Protein AF-M3FZI9-F1 (afdb_monomer_lite)

Radius of gyration: 17.14 Å; chains: 1; bounding box: 46×35×49 Å

Foldseek 3Di:
DDALVVLCVLCVVLLVVLCVQCVVVVNPNVSSVVSLVVVLVVDDVVSLVSLVVYDQRDDDDPSSSVSSNVSSVVSPVVVVVVVVVVVVPPDDDDDDD

Structure (mmCIF, N/CA/C/O backbone):
data_AF-M3FZI9-F1
#
_entry.id   AF-M3FZI9-F1
#
loop_
_atom_site.group_PDB
_atom_site.id
_atom_site.type_symbol
_atom_site.label_atom_id
_atom_site.label_alt_id
_atom_site.label_comp_id
_atom_site.label_asym_id
_atom_site.label_entity_id
_atom_site.label_seq_id
_atom_site.pdbx_PDB_ins_code
_atom_site.Cartn_x
_atom_site.Cartn_y
_atom_site.Cartn_z
_atom_site.occupancy
_atom_site.B_iso_or_equiv
_atom_site.auth_seq_id
_atom_site.auth_comp_id
_atom_site.auth_asym_id
_atom_site.auth_atom_id
_atom_site.pdbx_PDB_model_num
ATOM 1 N N . MET A 1 1 ? 2.509 10.772 21.731 1.00 49.94 1 MET A N 1
ATOM 2 C CA . MET A 1 1 ? 1.705 11.317 20.617 1.00 49.94 1 MET A CA 1
ATOM 3 C C . MET A 1 1 ? 2.011 10.533 19.357 1.00 49.94 1 MET A C 1
ATOM 5 O O . MET A 1 1 ? 3.160 10.507 18.928 1.00 49.94 1 MET A O 1
ATOM 9 N N . ALA A 1 2 ? 1.006 9.835 18.842 1.00 48.03 2 ALA A N 1
ATOM 10 C CA . ALA A 1 2 ? 1.057 9.029 17.628 1.00 48.03 2 ALA A CA 1
ATOM 11 C C . ALA A 1 2 ? 1.279 9.952 16.405 1.00 48.03 2 ALA A C 1
ATOM 13 O O . ALA A 1 2 ? 0.469 10.840 16.154 1.00 48.03 2 ALA A O 1
ATOM 14 N N . LYS A 1 3 ? 2.411 9.823 15.692 1.00 52.09 3 LYS A N 1
ATOM 15 C CA . LYS A 1 3 ? 2.776 10.694 14.550 1.00 52.09 3 LYS A CA 1
ATOM 16 C C . LYS A 1 3 ? 2.388 10.057 13.214 1.00 52.09 3 LYS A C 1
ATOM 18 O O . LYS A 1 3 ? 2.654 8.880 13.011 1.00 52.09 3 LYS A O 1
ATOM 23 N N . ALA A 1 4 ? 1.881 10.846 12.264 1.00 54.62 4 ALA A N 1
ATOM 24 C CA . ALA A 1 4 ? 1.564 10.404 10.894 1.00 54.62 4 ALA A CA 1
ATOM 25 C C . ALA A 1 4 ? 2.741 9.694 10.183 1.00 54.62 4 ALA A C 1
ATOM 27 O O . ALA A 1 4 ? 2.549 8.818 9.344 1.00 54.62 4 ALA A O 1
ATOM 28 N N . THR A 1 5 ? 3.981 10.003 10.568 1.00 54.06 5 THR A N 1
ATOM 29 C CA . THR A 1 5 ? 5.189 9.322 10.081 1.00 54.06 5 THR A CA 1
ATOM 30 C C . THR A 1 5 ? 5.213 7.828 10.429 1.00 54.06 5 THR A C 1
ATOM 32 O O . THR A 1 5 ? 5.742 7.037 9.656 1.00 54.06 5 THR A O 1
ATOM 35 N N . GLN A 1 6 ? 4.607 7.407 11.546 1.00 61.28 6 GLN A N 1
ATOM 36 C CA . GLN A 1 6 ? 4.511 5.990 11.920 1.00 61.28 6 GLN A CA 1
ATOM 37 C C . GLN A 1 6 ? 3.573 5.209 10.997 1.00 61.28 6 GLN A C 1
ATOM 39 O O . GLN A 1 6 ? 3.896 4.079 10.647 1.00 61.28 6 GLN A O 1
ATOM 44 N N . VAL A 1 7 ? 2.490 5.823 10.512 1.00 59.00 7 VAL A N 1
ATOM 45 C CA . VAL A 1 7 ? 1.630 5.229 9.470 1.00 59.00 7 VAL A CA 1
ATOM 46 C C . VAL A 1 7 ? 2.435 4.979 8.200 1.00 59.00 7 VAL A C 1
ATOM 48 O O . VAL A 1 7 ? 2.368 3.898 7.622 1.00 59.00 7 VAL A O 1
ATOM 51 N N . LYS A 1 8 ? 3.286 5.940 7.821 1.00 59.25 8 LYS A N 1
ATOM 52 C CA . LYS A 1 8 ? 4.192 5.798 6.678 1.00 59.25 8 LYS A CA 1
ATOM 53 C C . LYS A 1 8 ? 5.211 4.668 6.865 1.00 59.25 8 LYS A C 1
ATOM 55 O O . LYS A 1 8 ? 5.615 4.078 5.876 1.00 59.25 8 LYS A O 1
ATOM 60 N N . HIS A 1 9 ? 5.614 4.337 8.092 1.00 67.19 9 HIS A N 1
ATOM 61 C CA . HIS A 1 9 ? 6.491 3.188 8.354 1.00 67.19 9 HIS A CA 1
ATOM 62 C C . HIS A 1 9 ? 5.742 1.851 8.330 1.00 67.19 9 HIS A C 1
ATOM 64 O O . HIS A 1 9 ? 6.261 0.887 7.775 1.00 67.19 9 HIS A O 1
ATOM 70 N N . ILE A 1 10 ? 4.523 1.802 8.874 1.00 65.62 10 ILE A N 1
ATOM 71 C CA . ILE A 1 10 ? 3.685 0.592 8.888 1.00 65.62 10 ILE A CA 1
ATOM 72 C C . ILE A 1 10 ? 3.254 0.218 7.464 1.00 65.62 10 ILE A C 1
ATOM 74 O O . ILE A 1 10 ? 3.352 -0.937 7.065 1.00 65.62 10 ILE A O 1
ATOM 78 N N . LEU A 1 11 ? 2.814 1.205 6.681 1.00 72.44 11 LEU A N 1
ATOM 79 C CA . LEU A 1 11 ? 2.317 1.003 5.317 1.00 72.44 11 LEU A CA 1
ATOM 80 C C . LEU A 1 11 ? 3.402 1.152 4.248 1.00 72.44 11 LEU A C 1
ATOM 82 O O . LEU A 1 11 ? 3.221 0.710 3.115 1.00 72.44 11 LEU A O 1
ATOM 86 N N . GLY A 1 12 ? 4.537 1.759 4.595 1.00 75.38 12 GLY A N 1
ATOM 87 C CA . GLY A 1 12 ? 5.611 2.059 3.653 1.00 75.38 12 GLY A CA 1
ATOM 88 C C . GLY A 1 12 ? 6.229 0.809 3.055 1.00 75.38 12 GLY A C 1
ATOM 89 O O . GLY A 1 12 ? 6.422 0.769 1.847 1.00 75.38 12 GLY A O 1
ATOM 90 N N . ALA A 1 13 ? 6.483 -0.226 3.860 1.00 78.94 13 ALA A N 1
ATOM 91 C CA . ALA A 1 13 ? 7.035 -1.486 3.3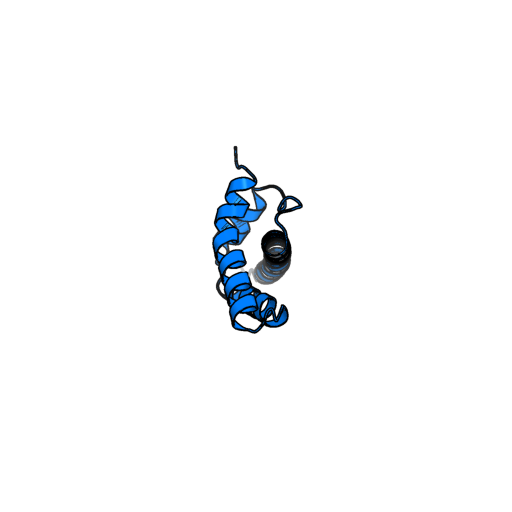57 1.00 78.94 13 ALA A CA 1
ATOM 92 C C . ALA A 1 13 ? 6.129 -2.108 2.278 1.00 78.94 13 ALA A C 1
ATOM 94 O O . ALA A 1 13 ? 6.606 -2.476 1.207 1.00 78.94 13 ALA A O 1
ATOM 95 N N . SER A 1 14 ? 4.818 -2.131 2.525 1.00 79.94 14 SER A N 1
ATOM 96 C CA . SER A 1 14 ? 3.794 -2.604 1.588 1.00 79.94 14 SER A CA 1
ATOM 97 C C . SER A 1 14 ? 3.751 -1.783 0.302 1.00 79.94 14 SER A C 1
ATOM 99 O O . SER A 1 14 ? 3.733 -2.334 -0.795 1.00 79.94 14 SER A O 1
ATOM 101 N N . ALA A 1 15 ? 3.783 -0.457 0.427 1.00 84.25 15 ALA A N 1
ATOM 102 C CA . ALA A 1 15 ? 3.746 0.443 -0.718 1.00 84.25 15 ALA A CA 1
ATOM 103 C C . ALA A 1 15 ? 5.028 0.379 -1.564 1.00 84.25 15 ALA A C 1
ATOM 105 O O . ALA A 1 15 ? 4.955 0.428 -2.791 1.00 84.25 15 ALA A O 1
ATOM 106 N N . TYR A 1 16 ? 6.199 0.227 -0.938 1.00 84.75 16 TYR A N 1
ATOM 107 C CA . TYR A 1 16 ? 7.457 0.014 -1.656 1.00 84.75 16 TYR A CA 1
ATOM 108 C C . TYR A 1 16 ? 7.498 -1.352 -2.345 1.00 84.75 16 TYR A C 1
ATOM 110 O O . TYR A 1 16 ? 7.951 -1.425 -3.483 1.00 84.75 16 TYR A O 1
ATOM 118 N N . ALA A 1 17 ? 6.986 -2.412 -1.710 1.00 85.88 17 ALA A N 1
ATOM 119 C CA . ALA A 1 17 ? 6.874 -3.731 -2.333 1.00 85.88 17 ALA A CA 1
ATOM 120 C C . ALA A 1 17 ? 5.936 -3.709 -3.551 1.00 85.88 17 ALA A C 1
ATOM 122 O O . ALA A 1 17 ? 6.302 -4.201 -4.617 1.00 85.88 17 ALA A O 1
ATOM 123 N N . ALA A 1 18 ? 4.774 -3.058 -3.432 1.00 87.50 18 ALA A N 1
ATOM 124 C CA . ALA A 1 18 ? 3.866 -2.847 -4.555 1.00 87.50 18 ALA A CA 1
ATOM 125 C C . ALA A 1 18 ? 4.538 -2.040 -5.678 1.00 87.50 18 ALA A C 1
ATOM 127 O O . ALA A 1 18 ? 4.465 -2.437 -6.836 1.00 87.50 18 ALA A O 1
ATOM 128 N N . ARG A 1 19 ? 5.269 -0.964 -5.350 1.00 88.88 19 ARG A N 1
ATOM 129 C CA . ARG A 1 19 ? 5.999 -0.171 -6.352 1.00 88.88 19 ARG A CA 1
ATOM 130 C C . ARG A 1 19 ? 7.102 -0.970 -7.048 1.00 88.88 19 ARG A C 1
ATOM 132 O O . ARG A 1 19 ? 7.288 -0.820 -8.249 1.00 88.88 19 ARG A O 1
ATOM 139 N N . ALA A 1 20 ? 7.824 -1.816 -6.319 1.00 88.12 20 ALA A N 1
ATOM 140 C CA . ALA A 1 20 ? 8.821 -2.703 -6.910 1.00 88.12 20 ALA A CA 1
ATOM 141 C C . ALA A 1 20 ? 8.175 -3.717 -7.869 1.00 88.12 20 ALA A C 1
ATOM 143 O O . ALA A 1 20 ? 8.733 -3.987 -8.929 1.00 88.12 20 ALA A O 1
ATOM 144 N N . ALA A 1 21 ? 6.987 -4.228 -7.529 1.00 87.94 21 ALA A N 1
ATOM 145 C CA . ALA A 1 21 ? 6.228 -5.127 -8.393 1.00 87.94 21 ALA A CA 1
ATOM 146 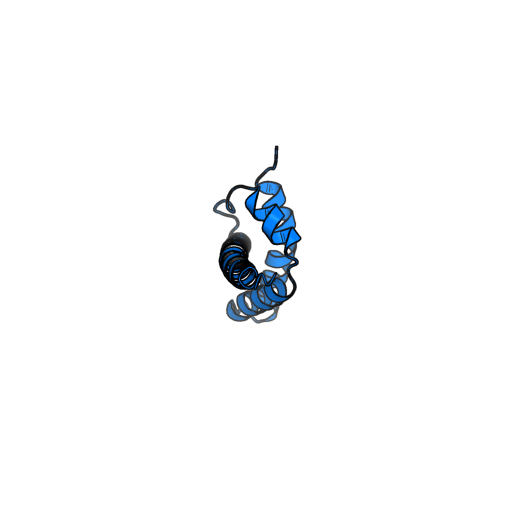C C . ALA A 1 21 ? 5.725 -4.434 -9.673 1.00 87.94 21 ALA A C 1
ATOM 148 O O . ALA A 1 21 ? 5.823 -5.030 -10.739 1.00 87.94 21 ALA A O 1
ATOM 149 N N . GLU A 1 22 ? 5.258 -3.179 -9.589 1.00 91.25 22 GLU A N 1
ATOM 150 C CA . GLU A 1 22 ? 4.923 -2.368 -10.776 1.00 91.25 22 GLU A CA 1
ATOM 151 C C . GLU A 1 22 ? 6.141 -2.229 -11.697 1.00 91.25 22 GLU A C 1
ATOM 153 O O . GLU A 1 22 ? 6.055 -2.509 -12.885 1.00 91.25 22 GLU A O 1
ATOM 158 N N . ILE A 1 23 ? 7.301 -1.852 -11.148 1.00 92.19 23 ILE A N 1
ATOM 159 C CA . ILE A 1 23 ? 8.532 -1.657 -11.933 1.00 92.19 23 ILE A CA 1
ATOM 160 C C . ILE A 1 23 ? 8.988 -2.966 -12.591 1.00 92.19 23 ILE A C 1
ATOM 162 O O . ILE A 1 23 ? 9.400 -2.960 -13.747 1.00 92.19 23 ILE A O 1
ATOM 166 N N . ALA A 1 24 ? 8.896 -4.094 -11.882 1.00 91.50 24 ALA A N 1
ATOM 167 C CA . ALA A 1 24 ? 9.222 -5.409 -12.436 1.00 91.50 24 ALA A CA 1
ATOM 168 C C . ALA A 1 24 ? 8.257 -5.855 -13.553 1.00 91.50 24 ALA A C 1
ATOM 170 O O . ALA A 1 24 ? 8.601 -6.743 -14.330 1.00 91.50 24 ALA A O 1
ATOM 171 N N . ALA A 1 25 ? 7.074 -5.244 -13.631 1.00 92.69 25 ALA A N 1
ATOM 172 C CA . ALA A 1 25 ? 6.043 -5.487 -14.632 1.00 92.69 25 ALA A CA 1
ATOM 173 C C . ALA A 1 25 ? 5.924 -4.331 -15.646 1.00 92.69 25 ALA A C 1
ATOM 175 O O . ALA A 1 25 ? 4.826 -4.031 -16.103 1.00 92.69 25 ALA A O 1
ATOM 176 N N . ASP A 1 26 ? 7.039 -3.672 -15.979 1.00 93.50 26 ASP A N 1
ATOM 177 C CA . ASP A 1 26 ? 7.097 -2.579 -16.967 1.00 93.50 26 ASP A CA 1
ATOM 178 C C . ASP A 1 26 ? 6.227 -1.352 -16.601 1.00 93.50 26 ASP A C 1
ATOM 180 O O . ASP A 1 26 ? 5.564 -0.739 -17.431 1.00 93.50 26 ASP A O 1
ATOM 184 N N . ASP A 1 27 ? 6.222 -0.995 -15.311 1.00 89.94 27 ASP A N 1
ATOM 185 C CA . ASP A 1 27 ? 5.393 0.062 -14.701 1.00 89.94 27 ASP A CA 1
ATOM 186 C C . ASP A 1 27 ? 3.870 -0.212 -14.766 1.00 89.94 27 ASP A C 1
ATOM 188 O O . ASP A 1 27 ? 3.061 0.704 -14.593 1.00 89.94 27 ASP A O 1
ATOM 192 N N . ASP A 1 28 ? 3.443 -1.475 -14.932 1.00 91.44 28 ASP A N 1
ATOM 193 C CA . ASP A 1 28 ? 2.024 -1.842 -14.851 1.00 91.44 28 ASP A CA 1
ATOM 194 C C . ASP A 1 28 ? 1.466 -1.625 -13.435 1.00 91.44 28 ASP A C 1
ATOM 196 O O . ASP A 1 28 ? 1.684 -2.386 -12.486 1.00 91.44 28 ASP A O 1
ATOM 200 N N . ARG A 1 29 ? 0.659 -0.571 -13.311 1.00 87.44 29 ARG A N 1
ATOM 201 C CA . ARG A 1 29 ? -0.009 -0.149 -12.074 1.00 87.44 29 ARG A CA 1
ATOM 202 C C . ARG A 1 29 ? -1.038 -1.152 -11.557 1.00 87.44 29 ARG A C 1
ATOM 204 O O . ARG A 1 29 ? -1.350 -1.147 -10.364 1.00 87.44 29 ARG A O 1
ATOM 211 N N . SER A 1 30 ? -1.570 -2.007 -12.426 1.00 87.31 30 SER A N 1
ATOM 212 C CA . SER A 1 30 ? -2.540 -3.045 -12.062 1.00 87.31 30 SER A CA 1
ATOM 213 C C . SER A 1 30 ? -1.896 -4.098 -11.162 1.00 87.31 30 SER A C 1
ATOM 215 O O . SER A 1 30 ? -2.526 -4.572 -10.216 1.00 87.31 30 SER A O 1
ATOM 217 N N . VAL A 1 31 ? -0.611 -4.393 -11.390 1.00 88.38 31 VAL A N 1
ATOM 218 C CA . VAL A 1 31 ? 0.185 -5.310 -10.563 1.00 88.38 31 VAL A CA 1
ATOM 219 C C . VAL A 1 31 ? 0.370 -4.755 -9.153 1.00 88.38 31 VAL A C 1
ATOM 221 O O . VAL A 1 31 ? 0.214 -5.492 -8.178 1.00 88.38 31 VAL A O 1
ATOM 224 N N . GLY A 1 32 ? 0.623 -3.450 -9.021 1.00 84.69 32 GLY A N 1
ATOM 225 C CA . GLY A 1 32 ? 0.681 -2.776 -7.722 1.00 84.69 32 GLY A CA 1
ATOM 226 C C . GLY A 1 32 ? -0.632 -2.903 -6.945 1.00 84.69 32 GLY A C 1
ATOM 227 O O . GLY A 1 32 ? -0.624 -3.272 -5.770 1.00 84.69 32 GLY A O 1
ATOM 228 N N . ALA A 1 33 ? -1.770 -2.678 -7.609 1.00 82.94 33 ALA A N 1
ATOM 229 C CA . ALA A 1 33 ? -3.094 -2.807 -6.998 1.00 82.94 33 ALA A CA 1
ATOM 230 C C . ALA A 1 33 ? -3.424 -4.254 -6.575 1.00 82.94 33 ALA A C 1
ATOM 232 O O . ALA A 1 33 ? -3.918 -4.484 -5.471 1.00 82.94 33 ALA A O 1
ATOM 233 N N . GLU A 1 34 ? -3.113 -5.242 -7.419 1.00 84.94 34 GLU A N 1
ATOM 234 C CA . GLU A 1 34 ? -3.204 -6.675 -7.097 1.00 84.94 34 GLU A CA 1
ATOM 235 C C . GLU A 1 34 ? -2.360 -7.033 -5.866 1.00 84.94 34 GLU A C 1
ATOM 237 O O . GLU A 1 34 ? -2.818 -7.741 -4.964 1.00 84.94 34 GLU A O 1
ATOM 242 N N . HIS A 1 35 ? -1.132 -6.514 -5.801 1.00 84.75 35 HIS A N 1
ATOM 243 C CA . HIS A 1 35 ? -0.229 -6.755 -4.684 1.00 84.75 35 HIS A CA 1
ATOM 244 C C . HIS A 1 35 ? -0.814 -6.215 -3.373 1.00 84.75 35 HIS A C 1
ATOM 246 O O . HIS A 1 35 ? -0.853 -6.937 -2.375 1.00 84.75 35 HIS A O 1
ATOM 252 N N . LEU A 1 36 ? -1.349 -4.989 -3.390 1.00 83.00 36 LEU A N 1
ATOM 253 C CA . LEU A 1 36 ? -2.008 -4.389 -2.228 1.00 83.00 36 LEU A CA 1
ATOM 254 C C . LEU A 1 36 ? -3.225 -5.206 -1.769 1.00 83.00 36 LEU A C 1
ATOM 256 O O . LEU A 1 36 ? -3.327 -5.510 -0.580 1.00 83.00 36 LEU A O 1
ATOM 260 N N . LYS A 1 37 ? -4.088 -5.660 -2.689 1.00 82.50 37 LYS A N 1
ATOM 261 C CA . LYS A 1 37 ? -5.244 -6.517 -2.353 1.00 82.50 37 LYS A CA 1
ATOM 262 C C . LYS A 1 37 ? -4.830 -7.804 -1.635 1.00 82.50 37 LYS A C 1
ATOM 264 O O . LYS A 1 37 ? -5.434 -8.182 -0.630 1.00 82.50 37 LYS A O 1
ATOM 269 N N . ARG A 1 38 ? -3.770 -8.470 -2.106 1.00 81.06 38 ARG A N 1
ATOM 270 C CA . ARG A 1 38 ? -3.242 -9.692 -1.468 1.00 81.06 38 ARG A CA 1
ATOM 271 C C . ARG A 1 38 ? -2.704 -9.418 -0.066 1.00 81.06 38 ARG A C 1
ATOM 273 O O . ARG A 1 38 ? -2.865 -10.253 0.823 1.00 81.06 38 ARG A O 1
ATOM 280 N N . MET A 1 39 ? -2.074 -8.263 0.140 1.00 78.12 39 MET A N 1
ATOM 281 C CA . MET A 1 39 ? -1.587 -7.851 1.457 1.00 78.12 39 MET A CA 1
ATOM 282 C C . MET A 1 39 ? -2.732 -7.555 2.418 1.00 78.12 39 MET A C 1
ATOM 284 O O . MET A 1 39 ? -2.677 -7.989 3.566 1.00 78.12 39 MET A O 1
ATOM 288 N N . MET A 1 40 ? -3.788 -6.890 1.951 1.00 75.38 40 MET A N 1
ATOM 289 C CA . MET A 1 40 ? -4.977 -6.637 2.763 1.00 75.38 40 MET A CA 1
ATOM 290 C C . MET A 1 40 ? -5.648 -7.923 3.234 1.00 75.38 40 MET A C 1
ATOM 292 O O . MET A 1 40 ? -6.044 -8.009 4.390 1.00 75.38 40 MET A O 1
ATOM 296 N N . HIS A 1 41 ? -5.720 -8.947 2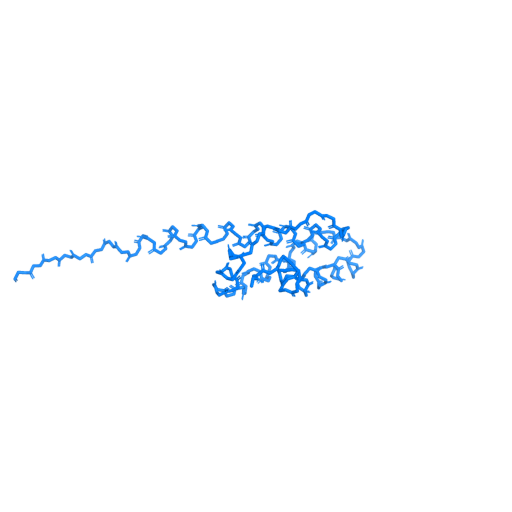.382 1.00 72.38 41 HIS A N 1
ATOM 297 C CA . HIS A 1 41 ? -6.283 -10.243 2.771 1.00 72.38 41 HIS A CA 1
ATOM 298 C C . HIS A 1 41 ? -5.500 -10.921 3.913 1.00 72.38 41 HIS A C 1
ATOM 300 O O . HIS A 1 41 ? -6.035 -11.760 4.628 1.00 72.38 41 HIS A O 1
ATOM 306 N N . ARG A 1 42 ? -4.228 -10.549 4.101 1.00 68.44 42 ARG A N 1
ATOM 307 C CA . ARG A 1 42 ? -3.353 -11.044 5.175 1.00 68.44 42 ARG A CA 1
ATOM 308 C C . ARG A 1 42 ? -3.228 -10.067 6.345 1.00 68.44 42 ARG A C 1
ATOM 310 O O . ARG A 1 42 ? -2.567 -10.392 7.331 1.00 68.44 42 ARG A O 1
ATOM 317 N N . ALA A 1 43 ? -3.794 -8.867 6.230 1.00 66.62 43 ALA A N 1
ATOM 318 C CA . ALA A 1 43 ? -3.680 -7.842 7.252 1.00 66.62 43 ALA A CA 1
ATOM 319 C C . ALA A 1 43 ? -4.464 -8.270 8.496 1.00 66.62 43 ALA A C 1
ATOM 321 O O . ALA A 1 43 ? -5.646 -8.601 8.432 1.00 66.62 43 ALA A O 1
ATOM 322 N N . THR A 1 44 ? -3.791 -8.272 9.645 1.00 61.91 44 THR A N 1
ATOM 323 C CA . THR A 1 44 ? -4.420 -8.617 10.918 1.00 61.91 44 THR A CA 1
ATOM 324 C C . THR A 1 44 ? -5.271 -7.444 11.425 1.00 61.91 44 THR A C 1
ATOM 326 O O . THR A 1 44 ? -4.886 -6.285 11.232 1.00 61.91 44 THR A O 1
ATOM 329 N N . PRO A 1 45 ? -6.386 -7.702 12.139 1.00 65.56 45 PRO A N 1
ATOM 330 C CA . PRO A 1 45 ? -7.249 -6.659 12.714 1.00 65.56 45 PRO A CA 1
ATOM 331 C C . PRO A 1 45 ? -6.496 -5.631 13.576 1.00 65.56 45 PRO A C 1
ATOM 333 O O . PRO A 1 45 ? -6.890 -4.475 13.682 1.00 65.56 45 PRO A O 1
ATOM 336 N N . ILE A 1 46 ? -5.353 -6.029 14.141 1.00 66.12 46 ILE A N 1
ATOM 337 C CA . ILE A 1 46 ? -4.468 -5.173 14.939 1.00 66.12 46 ILE A CA 1
ATOM 338 C C . ILE A 1 46 ? -3.876 -4.025 14.107 1.00 66.12 46 ILE A C 1
ATOM 340 O O . ILE A 1 46 ? -3.819 -2.896 14.588 1.00 66.12 46 ILE A O 1
ATOM 344 N N . VAL A 1 47 ? -3.447 -4.275 12.864 1.00 67.81 47 VAL A N 1
ATOM 345 C CA . VAL A 1 47 ? -2.876 -3.229 11.988 1.00 67.81 47 VAL A CA 1
ATOM 346 C C . VAL A 1 47 ? -3.924 -2.160 11.688 1.00 67.81 47 VAL A C 1
ATOM 348 O O . VAL A 1 47 ? -3.636 -0.964 11.694 1.00 67.81 47 VAL A O 1
ATOM 351 N N . VAL A 1 48 ? -5.157 -2.605 11.496 1.00 69.38 48 VAL A N 1
ATOM 352 C CA . VAL A 1 48 ? -6.315 -1.769 11.212 1.00 69.38 48 VAL A CA 1
ATOM 353 C C . VAL A 1 48 ? -6.688 -0.895 12.420 1.00 69.38 48 VAL A C 1
ATOM 355 O O . VAL A 1 48 ? -6.855 0.320 12.287 1.00 69.38 48 VAL A O 1
ATOM 358 N N . ASP A 1 49 ? -6.733 -1.479 13.618 1.00 69.81 49 ASP A N 1
ATOM 359 C CA . ASP A 1 49 ? -7.007 -0.754 14.866 1.00 69.81 49 ASP A CA 1
ATOM 360 C C . ASP A 1 49 ? -5.912 0.256 15.224 1.00 69.81 49 ASP A C 1
ATOM 362 O O . ASP A 1 49 ? -6.189 1.331 15.765 1.00 69.81 49 ASP A O 1
ATOM 366 N N . VAL A 1 50 ? -4.658 -0.066 14.898 1.00 72.00 50 VAL A N 1
ATOM 367 C CA . VAL A 1 50 ? -3.533 0.856 15.051 1.00 72.00 50 VAL A CA 1
ATOM 368 C C . VAL A 1 50 ? -3.694 2.038 14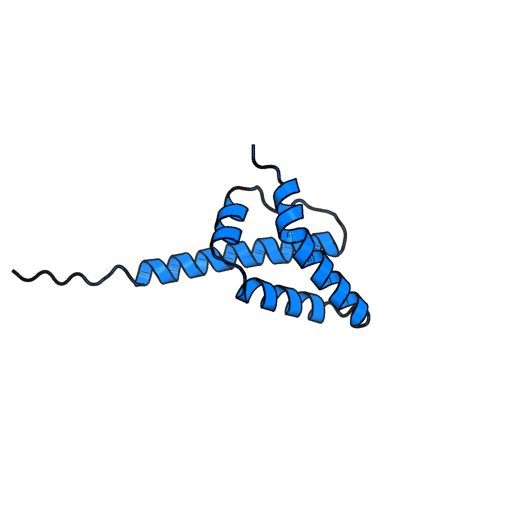.100 1.00 72.00 50 VAL A C 1
ATOM 370 O O . VAL A 1 50 ? -3.607 3.172 14.563 1.00 72.00 50 VAL A O 1
ATOM 373 N N . LEU A 1 51 ? -3.994 1.812 12.815 1.00 71.31 51 LEU A N 1
ATOM 374 C CA . LEU A 1 51 ? -4.149 2.881 11.820 1.00 71.31 51 LEU A CA 1
ATOM 375 C C . LEU A 1 51 ? -5.233 3.902 12.181 1.00 71.31 51 LEU A C 1
ATOM 377 O O . LEU A 1 51 ? -5.029 5.099 11.988 1.00 71.31 51 LEU A O 1
ATOM 381 N N . LYS A 1 52 ? -6.347 3.464 12.778 1.00 71.25 52 LYS A N 1
ATOM 382 C CA . LYS A 1 52 ? -7.426 4.364 13.223 1.00 71.25 52 LYS A CA 1
ATOM 383 C C . LYS A 1 52 ? -6.997 5.373 14.290 1.00 71.25 52 LYS A C 1
ATOM 385 O O . LYS A 1 52 ? -7.631 6.415 14.428 1.00 71.25 52 LYS A O 1
ATOM 390 N N . ARG A 1 53 ? -5.929 5.091 15.043 1.00 76.31 53 ARG A N 1
ATOM 391 C CA . ARG A 1 53 ? -5.388 5.997 16.074 1.00 76.31 53 ARG A CA 1
ATOM 392 C C . ARG A 1 53 ? -4.511 7.104 15.492 1.00 76.31 53 ARG A C 1
ATOM 394 O O . ARG A 1 53 ? -4.087 7.991 16.232 1.00 76.31 53 ARG A O 1
ATOM 401 N N . PHE A 1 54 ? -4.221 7.046 14.194 1.00 66.31 54 PHE A N 1
ATOM 402 C CA . PHE A 1 54 ? -3.416 8.032 13.494 1.00 66.31 54 PHE A CA 1
ATOM 403 C C . PHE A 1 54 ? -4.260 8.829 12.487 1.00 66.31 54 PHE A C 1
ATOM 405 O O . PHE A 1 54 ? -5.238 8.312 11.930 1.00 66.31 54 PHE A O 1
ATOM 412 N N . PRO A 1 55 ? -3.871 10.088 12.215 1.00 69.56 55 PRO A N 1
ATOM 413 C CA . PRO A 1 55 ? -4.458 10.857 11.122 1.00 69.56 55 PRO A CA 1
ATOM 414 C C . PRO A 1 55 ? -4.275 10.129 9.782 1.00 69.56 55 PRO A C 1
ATOM 416 O O . PRO A 1 55 ? -3.350 9.329 9.622 1.00 69.56 55 PRO A O 1
ATOM 419 N N . THR A 1 56 ? -5.169 10.413 8.833 1.00 72.81 56 THR A N 1
ATOM 420 C CA . THR A 1 56 ? -5.113 9.891 7.458 1.00 72.81 56 THR A CA 1
ATOM 421 C C . THR A 1 56 ? -3.762 10.169 6.808 1.00 72.81 56 THR A C 1
ATOM 423 O O . THR A 1 56 ? -3.078 11.139 7.156 1.00 72.81 56 THR A O 1
ATOM 426 N N . ALA A 1 57 ? -3.366 9.306 5.870 1.00 71.12 57 ALA A N 1
ATOM 427 C CA . ALA A 1 57 ? -2.088 9.454 5.185 1.00 71.12 57 ALA A CA 1
ATOM 428 C C . ALA A 1 57 ? -1.967 10.851 4.528 1.00 71.12 57 ALA A C 1
ATOM 430 O O . ALA A 1 57 ? -2.873 11.250 3.795 1.00 71.12 57 ALA A O 1
ATOM 431 N N . PRO A 1 58 ? -0.877 11.602 4.786 1.00 70.25 58 PRO A N 1
ATOM 432 C CA . PRO A 1 58 ? -0.703 12.944 4.239 1.00 70.25 58 PRO A CA 1
ATOM 433 C C . PRO A 1 58 ? -0.454 12.910 2.727 1.00 70.25 58 PRO A C 1
ATOM 435 O O . PRO A 1 58 ? 0.106 11.944 2.199 1.00 70.25 58 PRO A O 1
ATOM 438 N N . ASP A 1 59 ? -0.814 13.998 2.047 1.00 73.56 59 ASP A N 1
ATOM 439 C CA . ASP A 1 59 ? -0.558 14.175 0.619 1.00 73.56 59 ASP A CA 1
ATOM 440 C C . ASP A 1 59 ? 0.946 14.247 0.285 1.00 73.56 59 ASP A C 1
ATOM 442 O O . ASP A 1 59 ? 1.785 14.636 1.103 1.00 73.56 59 ASP A O 1
ATOM 446 N N . GLY A 1 60 ? 1.291 13.880 -0.956 1.00 80.06 60 GLY A N 1
ATOM 447 C CA . GLY A 1 60 ? 2.659 13.913 -1.492 1.00 80.06 60 GLY A CA 1
ATOM 448 C C . GLY A 1 60 ? 3.349 12.544 -1.576 1.00 80.06 60 GLY A C 1
ATOM 449 O O . GLY A 1 60 ? 2.738 11.501 -1.367 1.00 80.06 60 GLY A O 1
ATOM 450 N N . GLY A 1 61 ? 4.643 12.533 -1.925 1.00 78.69 61 GLY A N 1
ATOM 451 C CA . GLY A 1 61 ? 5.457 11.305 -2.009 1.00 78.69 61 GLY A CA 1
ATOM 452 C C . GLY A 1 61 ? 5.380 10.530 -3.333 1.00 78.69 61 GLY A C 1
ATOM 453 O O . GLY A 1 61 ? 5.776 9.364 -3.371 1.00 78.69 61 GLY A O 1
ATOM 454 N N . GLY A 1 62 ? 4.880 11.155 -4.404 1.00 86.69 62 GLY A N 1
ATOM 455 C CA . GLY A 1 62 ? 4.796 10.554 -5.739 1.00 86.69 62 GLY A CA 1
ATOM 456 C C . GLY A 1 62 ? 3.979 9.261 -5.756 1.00 86.69 62 GLY A C 1
ATOM 457 O O . GLY A 1 62 ? 3.043 9.093 -4.971 1.00 86.69 62 GLY A O 1
ATOM 458 N N . ARG A 1 63 ? 4.365 8.315 -6.618 1.00 86.81 63 ARG A N 1
ATOM 459 C CA . ARG A 1 63 ? 3.635 7.051 -6.792 1.00 86.81 63 ARG A CA 1
ATOM 460 C C . ARG A 1 63 ? 3.550 6.210 -5.515 1.00 86.81 63 ARG A C 1
ATOM 462 O O . ARG A 1 63 ? 2.504 5.649 -5.214 1.00 86.81 63 ARG A O 1
ATOM 469 N N . VAL A 1 64 ? 4.621 6.157 -4.724 1.00 84.50 64 VAL A N 1
ATOM 470 C CA . VAL A 1 64 ? 4.609 5.438 -3.437 1.00 84.50 64 VAL A CA 1
ATOM 471 C C . VAL A 1 64 ? 3.616 6.086 -2.470 1.00 84.50 64 VAL A C 1
ATOM 473 O O . VAL A 1 64 ? 2.888 5.386 -1.776 1.00 84.50 64 VAL A O 1
ATOM 476 N N . GLY A 1 65 ? 3.533 7.418 -2.452 1.00 83.88 65 GLY A N 1
ATOM 477 C CA . GLY A 1 65 ? 2.542 8.137 -1.653 1.00 83.88 65 GLY A CA 1
ATOM 478 C C . GLY A 1 65 ? 1.094 7.879 -2.079 1.00 83.88 65 GLY A C 1
ATOM 479 O O . GLY A 1 65 ? 0.213 7.820 -1.227 1.00 83.88 65 GLY A O 1
ATOM 480 N N . GLU A 1 66 ? 0.836 7.689 -3.376 1.00 86.69 66 GLU A N 1
ATOM 481 C CA . GLU A 1 66 ? -0.475 7.240 -3.877 1.00 86.69 66 GLU A CA 1
ATOM 482 C C . GLU A 1 66 ? -0.822 5.839 -3.376 1.00 86.69 66 GLU A C 1
ATOM 484 O O . GLU A 1 66 ? -1.907 5.641 -2.838 1.00 86.69 66 GLU A O 1
ATOM 489 N N . LEU A 1 67 ? 0.109 4.887 -3.485 1.00 85.44 67 LEU A N 1
ATOM 490 C CA . LEU A 1 67 ? -0.092 3.512 -3.017 1.00 85.44 67 LEU A CA 1
ATOM 491 C C . LEU A 1 67 ? -0.353 3.454 -1.503 1.00 85.44 67 LEU A C 1
ATOM 493 O O . LEU A 1 67 ? -1.201 2.686 -1.059 1.00 85.44 67 LEU A O 1
ATOM 497 N N . ILE A 1 68 ? 0.318 4.302 -0.713 1.00 85.12 68 ILE A N 1
ATOM 498 C CA . ILE A 1 68 ? 0.057 4.430 0.731 1.00 85.12 68 ILE A CA 1
ATOM 499 C C . ILE A 1 68 ? -1.371 4.922 0.994 1.00 85.12 68 ILE A C 1
ATOM 501 O O . ILE A 1 68 ? -2.030 4.390 1.882 1.00 85.12 68 ILE A O 1
ATOM 505 N N . ARG A 1 69 ? -1.854 5.918 0.241 1.00 85.44 69 ARG A N 1
ATOM 506 C CA . ARG A 1 69 ? -3.213 6.463 0.402 1.00 85.44 69 ARG A CA 1
ATOM 507 C C . ARG A 1 69 ? -4.290 5.456 0.003 1.00 85.44 69 ARG A C 1
ATOM 509 O O . ARG A 1 69 ? -5.269 5.323 0.728 1.00 85.44 69 ARG A O 1
ATOM 516 N N . VAL A 1 70 ? -4.086 4.726 -1.097 1.00 86.38 70 VAL A N 1
ATOM 517 C CA . VAL A 1 70 ? -4.980 3.629 -1.510 1.00 86.38 70 VAL A CA 1
ATOM 518 C C . VAL A 1 70 ? -5.048 2.568 -0.412 1.00 86.38 70 VAL A C 1
ATOM 520 O O . VAL A 1 70 ? -6.134 2.218 0.036 1.00 86.38 70 VAL A O 1
ATOM 523 N N . LEU A 1 71 ? -3.894 2.136 0.106 1.00 83.12 71 LEU A N 1
ATOM 524 C CA . LEU A 1 71 ? -3.842 1.137 1.171 1.00 83.12 71 LEU A CA 1
ATOM 525 C C . LEU A 1 71 ? -4.475 1.625 2.492 1.00 83.12 71 LEU A C 1
ATOM 527 O O . LEU A 1 71 ? -5.155 0.846 3.155 1.00 83.12 71 LEU A O 1
ATOM 531 N N . ASP A 1 72 ? -4.274 2.889 2.887 1.00 83.94 72 ASP A N 1
ATOM 532 C CA . ASP A 1 72 ? -4.900 3.475 4.088 1.00 83.94 72 ASP A CA 1
ATOM 533 C C . ASP A 1 72 ? -6.429 3.535 3.953 1.00 83.94 72 ASP A C 1
ATOM 535 O O . ASP A 1 72 ? -7.139 3.151 4.883 1.00 83.94 72 ASP A O 1
ATOM 539 N N . ALA A 1 73 ? -6.944 3.959 2.793 1.00 83.94 73 ALA A N 1
ATOM 540 C CA . ALA A 1 73 ? -8.380 4.001 2.527 1.00 83.94 73 ALA A CA 1
ATOM 541 C C . ALA A 1 73 ? -9.004 2.598 2.562 1.00 83.94 73 ALA A C 1
ATOM 543 O O . ALA A 1 73 ? -9.979 2.373 3.280 1.00 83.94 73 ALA A O 1
ATOM 5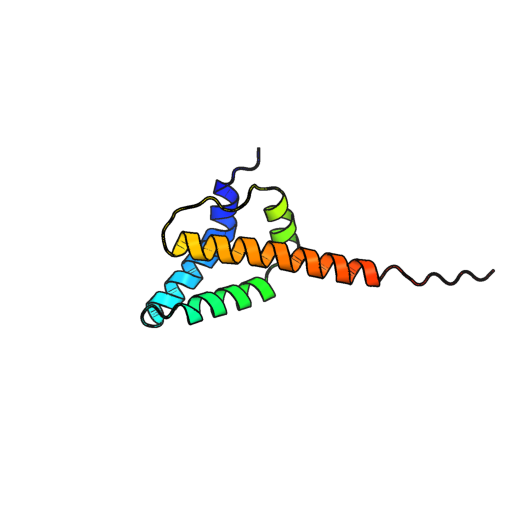44 N N . ASP A 1 74 ? -8.399 1.641 1.862 1.00 83.62 74 ASP A N 1
ATOM 545 C CA . ASP A 1 74 ? -8.923 0.283 1.746 1.00 83.62 74 ASP A CA 1
ATOM 546 C C . ASP A 1 74 ? -8.911 -0.481 3.090 1.00 83.62 74 ASP A C 1
ATOM 548 O O . ASP A 1 74 ? -9.823 -1.252 3.395 1.00 83.62 74 ASP A O 1
ATOM 552 N N . LEU A 1 75 ? -7.911 -0.255 3.950 1.00 80.75 75 LEU A N 1
ATOM 553 C CA . LEU A 1 75 ? -7.882 -0.849 5.295 1.00 80.75 75 LEU A CA 1
ATOM 554 C C . LEU A 1 75 ? -8.938 -0.233 6.228 1.00 80.75 75 LEU A C 1
ATOM 556 O O . LEU A 1 75 ? -9.507 -0.933 7.074 1.00 80.75 75 LEU A O 1
ATOM 560 N N . ARG A 1 76 ? -9.224 1.066 6.076 1.00 80.94 76 ARG A N 1
ATOM 561 C CA . ARG A 1 76 ? -10.264 1.757 6.853 1.00 80.94 76 ARG A CA 1
ATOM 562 C C . ARG A 1 76 ? -11.668 1.273 6.470 1.00 80.94 76 ARG A C 1
ATOM 564 O O . ARG A 1 76 ? -12.450 1.005 7.382 1.00 80.94 76 ARG A O 1
ATOM 571 N N . THR A 1 77 ? -11.956 1.068 5.181 1.00 80.25 77 THR A N 1
ATOM 572 C CA . THR A 1 77 ? -13.253 0.533 4.710 1.00 80.25 77 THR A CA 1
ATOM 573 C C . THR A 1 77 ? -13.451 -0.931 5.102 1.00 80.25 77 THR A C 1
ATOM 575 O O . THR A 1 77 ? -14.520 -1.297 5.588 1.00 80.25 77 THR A O 1
ATOM 578 N N . LEU A 1 78 ? -12.405 -1.765 5.017 1.00 74.62 78 LEU A N 1
ATOM 579 C CA . LEU A 1 78 ? -12.461 -3.161 5.472 1.00 74.62 78 LEU A CA 1
ATOM 580 C C . LEU A 1 78 ? -12.881 -3.266 6.947 1.00 74.62 78 LEU A C 1
ATOM 582 O O . LEU A 1 78 ? -13.577 -4.204 7.334 1.00 74.62 78 LEU A O 1
ATOM 586 N N . THR A 1 79 ? -12.490 -2.295 7.779 1.00 66.88 79 THR A N 1
ATOM 587 C CA . THR A 1 79 ? -12.900 -2.301 9.189 1.00 66.88 79 THR A CA 1
ATOM 588 C C . THR A 1 79 ? -14.376 -2.001 9.386 1.00 66.88 79 THR A C 1
ATOM 590 O O . THR A 1 79 ? -14.968 -2.471 10.356 1.00 66.88 79 THR A O 1
ATOM 593 N N . GLU A 1 80 ? -14.947 -1.139 8.548 1.00 64.50 80 GLU A N 1
ATOM 594 C CA . GLU A 1 80 ? -16.366 -0.796 8.621 1.00 64.50 80 GLU A CA 1
ATOM 595 C C . GLU A 1 80 ? -17.206 -2.037 8.309 1.00 64.50 80 GLU A C 1
ATOM 597 O O . GLU A 1 80 ? -18.110 -2.351 9.083 1.00 64.50 80 GLU A O 1
ATOM 602 N N . SER A 1 81 ? -16.800 -2.817 7.300 1.00 61.62 81 SER A N 1
ATOM 603 C CA . SER A 1 81 ? -17.411 -4.109 6.961 1.00 61.62 81 SER A CA 1
ATOM 604 C C . SER A 1 81 ? -17.237 -5.170 8.059 1.00 61.62 81 SER A C 1
ATOM 606 O O . SER A 1 81 ? -18.192 -5.840 8.437 1.00 61.62 81 SER A O 1
ATOM 608 N N . GLN A 1 82 ? -16.048 -5.302 8.662 1.00 61.53 82 GLN A N 1
ATOM 609 C CA . GLN A 1 82 ? -15.854 -6.270 9.759 1.00 61.53 82 GLN A CA 1
ATOM 610 C C . GLN A 1 82 ? -16.658 -5.912 11.021 1.00 61.53 82 GLN A C 1
ATOM 612 O O . GLN A 1 82 ? -17.093 -6.799 11.758 1.00 61.53 82 GLN A O 1
ATOM 617 N N . ARG A 1 83 ? -16.885 -4.617 11.288 1.00 59.53 83 ARG A N 1
ATOM 618 C CA . ARG A 1 83 ? -17.732 -4.170 12.403 1.00 59.53 83 ARG A CA 1
ATOM 619 C C . ARG A 1 83 ? -19.209 -4.491 12.150 1.00 59.53 83 ARG A C 1
ATOM 621 O O . ARG A 1 83 ? -19.899 -4.838 13.106 1.00 59.53 83 ARG A O 1
ATOM 628 N N . SER A 1 84 ? -19.691 -4.382 10.908 1.00 58.69 84 SER A N 1
ATOM 629 C CA . SER A 1 84 ? -21.062 -4.791 10.572 1.00 58.69 84 SER A CA 1
ATOM 630 C C . SER A 1 84 ? -21.257 -6.303 10.686 1.00 58.69 84 SER A C 1
ATOM 632 O O . SER A 1 84 ? -22.281 -6.731 11.213 1.00 58.69 84 SER A O 1
ATOM 634 N N . ASP A 1 85 ? -20.257 -7.102 10.306 1.00 59.94 85 ASP A N 1
ATOM 635 C CA . ASP A 1 85 ? -20.332 -8.567 10.386 1.00 59.94 85 ASP A CA 1
ATOM 636 C C . ASP A 1 85 ? -20.293 -9.075 11.840 1.00 59.94 85 ASP A C 1
ATOM 638 O O . ASP A 1 85 ? -21.042 -9.979 12.209 1.00 59.94 85 ASP A O 1
ATOM 642 N N . GLY A 1 86 ? -19.482 -8.455 12.707 1.00 56.00 86 GLY A N 1
ATOM 643 C CA . GLY A 1 86 ? -19.416 -8.798 14.136 1.00 56.00 86 GLY A CA 1
ATOM 644 C C . GLY A 1 86 ? -20.627 -8.341 14.965 1.00 56.00 86 GLY A C 1
ATOM 645 O O . GLY A 1 86 ? -20.878 -8.891 16.038 1.00 56.00 86 GLY A O 1
ATOM 646 N N . ALA A 1 87 ? -21.395 -7.354 14.491 1.00 55.97 87 ALA A N 1
ATOM 647 C CA . ALA A 1 87 ? -22.646 -6.938 15.130 1.00 55.97 87 ALA A CA 1
ATOM 648 C C . ALA A 1 87 ? -23.808 -7.902 14.819 1.00 55.97 87 ALA A C 1
ATOM 650 O O . ALA A 1 87 ? -24.715 -8.046 15.636 1.00 55.97 87 ALA A O 1
ATOM 651 N N . ALA A 1 88 ? -23.760 -8.609 13.684 1.00 55.47 88 ALA A N 1
ATOM 652 C CA . ALA A 1 88 ? -24.778 -9.583 13.289 1.00 55.47 88 ALA A CA 1
ATOM 653 C C . ALA A 1 88 ? -24.695 -10.921 14.057 1.00 55.47 88 ALA A C 1
ATOM 655 O O . ALA A 1 88 ? -25.631 -11.713 13.996 1.00 55.47 88 ALA A O 1
ATOM 656 N N . SER A 1 89 ? -23.616 -11.177 14.811 1.00 50.72 89 SER A N 1
ATOM 657 C CA . SER A 1 89 ? -23.440 -12.407 15.604 1.00 50.72 89 SER A CA 1
ATOM 658 C C . SER A 1 89 ? -23.801 -12.275 17.095 1.00 50.72 89 SER A C 1
ATOM 660 O O . SER A 1 89 ? -23.613 -13.228 17.847 1.00 50.72 89 SER A O 1
ATOM 662 N N . GLN A 1 90 ? -24.312 -11.123 17.554 1.00 50.94 90 GLN A N 1
ATOM 663 C CA . GLN A 1 90 ? -24.852 -10.936 18.913 1.00 50.94 90 GLN A CA 1
ATOM 664 C C . GLN A 1 90 ? -26.369 -10.743 18.852 1.00 50.94 90 GLN A C 1
ATOM 666 O O . GLN A 1 90 ? -26.885 -9.645 19.036 1.00 50.94 90 GLN A O 1
ATOM 671 N N . GLY A 1 91 ? -27.093 -11.815 18.546 1.00 54.88 91 GLY A N 1
ATOM 672 C CA . GLY A 1 91 ? -28.537 -11.739 18.363 1.00 54.88 91 GLY A CA 1
ATOM 673 C C . GLY A 1 91 ? -29.240 -13.082 18.442 1.00 54.88 91 GLY A C 1
ATOM 674 O O . GLY A 1 91 ? -30.114 -13.326 17.632 1.00 54.88 91 GLY A O 1
ATOM 675 N N . GLU A 1 92 ? -28.876 -13.947 19.390 1.00 51.94 92 GLU A N 1
ATOM 676 C CA . GLU A 1 92 ? -29.796 -14.993 19.852 1.00 51.94 92 GLU A CA 1
ATOM 677 C C . GLU A 1 92 ? -29.440 -15.400 21.289 1.00 51.94 92 GLU A C 1
ATOM 679 O O . GLU A 1 92 ? -28.552 -16.213 21.540 1.00 51.94 92 GLU A O 1
ATOM 684 N N . VAL A 1 93 ? -30.132 -14.800 22.257 1.00 63.09 93 VAL A N 1
ATOM 685 C CA . VAL A 1 93 ? -30.313 -15.383 23.591 1.00 63.09 93 VAL A CA 1
ATOM 686 C C . VAL A 1 93 ? -31.791 -15.742 23.727 1.00 63.09 93 VAL A C 1
ATOM 688 O O . VAL A 1 93 ? -32.598 -14.864 24.037 1.00 63.09 93 VAL A O 1
ATOM 691 N N . PRO A 1 94 ? -32.198 -17.004 23.509 1.00 63.06 94 PRO A N 1
ATOM 692 C CA . PRO A 1 94 ? -33.506 -17.443 23.938 1.00 63.06 94 PRO A CA 1
ATOM 693 C C . PRO A 1 94 ? -33.404 -17.804 25.418 1.00 63.06 94 PRO A C 1
ATOM 695 O O . PRO A 1 94 ? -32.831 -18.820 25.810 1.00 63.06 94 PRO A O 1
ATOM 698 N N . GLY A 1 95 ? -33.947 -16.922 26.253 1.00 70.94 95 GLY A N 1
ATOM 699 C CA . GLY A 1 95 ? -34.282 -17.264 27.623 1.00 70.94 95 GLY A CA 1
ATOM 700 C C . GLY A 1 95 ? -35.419 -18.284 27.650 1.00 70.94 95 GLY A C 1
ATOM 701 O O . GLY A 1 95 ? -36.438 -18.097 26.997 1.00 70.94 95 GLY A O 1
ATOM 702 N N . THR A 1 96 ? -35.257 -19.319 28.462 1.00 63.38 96 THR A N 1
ATOM 703 C CA . THR A 1 96 ? -36.331 -20.160 29.015 1.00 63.38 96 THR A CA 1
ATOM 704 C C . THR A 1 96 ? -35.725 -20.773 30.274 1.00 63.38 96 THR A C 1
ATOM 706 O O . THR A 1 96 ? -34.740 -21.495 30.173 1.00 63.38 96 THR A O 1
ATOM 709 N N . ARG A 1 97 ? -35.974 -20.151 31.428 1.00 59.75 97 ARG A N 1
ATOM 710 C CA . ARG A 1 97 ? -37.041 -20.463 32.395 1.00 59.75 97 ARG A CA 1
ATOM 711 C C . ARG A 1 97 ? -36.777 -21.751 33.161 1.00 59.75 97 ARG A C 1
ATOM 713 O O . ARG A 1 97 ? -36.703 -22.809 32.510 1.00 59.75 97 ARG A O 1
#

Organism: NCBI:txid1054862

Sequence (97 aa):
MAKATQVKHILGASAYAARAAEIAADDDRSVGAEHLKRMMHRATPIVVDVLKRFPTAPDGGGRVGELIRVLDADLRTLTESQRSDGAASQGEVPGTR

Seconda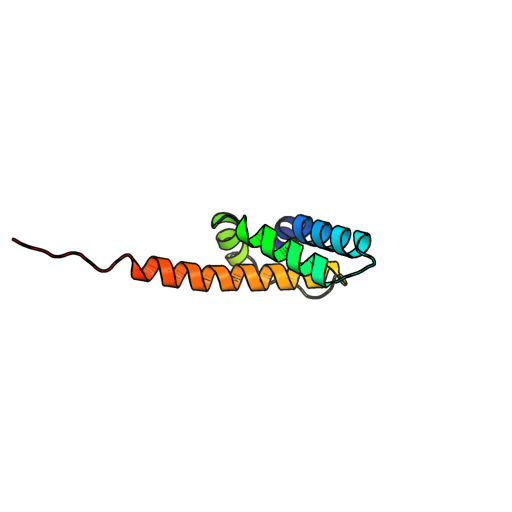ry structure (DSSP, 8-state):
---HHHHHHHHHHHHHHHHHHHHHTTT-HHHHHHHHHHHHHH--HHHHHHHTTSPPPPS-SHHHHHHHHHHHHHHHHHHHHHHHHHHTTS-------

pLDDT: mean 73.82, std 12.36, range [48.03, 93.5]